Protein AF-A0A0L7LSF9-F1 (afdb_monomer)

Sequence (149 aa):
MTTAARPTFDPARGGQGRGEKDLSAISRQYSSRDLPGHTKLKYREQGQGTTDELRSRDFRKELDDREKDEAERKQEEERIRMENILSGNPLLNYSAAGQKNDLKVKRRWDDDVVFKNCARSEPEKKLNTFINDSLRSEFHKKFMEKYVK

Structure (mmCIF, N/CA/C/O backbone):
data_AF-A0A0L7LSF9-F1
#
_entry.id   AF-A0A0L7LSF9-F1
#
loop_
_atom_site.group_PDB
_atom_site.id
_atom_site.type_symbol
_atom_site.label_atom_id
_atom_site.label_alt_id
_atom_site.label_comp_id
_atom_site.label_asym_id
_atom_site.label_entity_id
_atom_site.label_seq_id
_atom_site.pdbx_PDB_ins_code
_atom_site.Cartn_x
_atom_site.Cartn_y
_atom_site.Cartn_z
_atom_site.occupancy
_atom_site.B_iso_or_equiv
_atom_site.auth_seq_id
_atom_site.auth_comp_id
_atom_site.auth_asym_id
_atom_site.auth_atom_id
_atom_site.pdbx_PDB_model_num
ATOM 1 N N . MET A 1 1 ? -16.063 9.778 -39.493 1.00 65.00 1 MET A N 1
ATOM 2 C CA . MET A 1 1 ? -15.356 9.516 -38.218 1.00 65.00 1 MET A CA 1
ATOM 3 C C . MET A 1 1 ? -14.144 8.644 -38.515 1.00 65.00 1 MET A C 1
ATOM 5 O O . MET A 1 1 ? -14.285 7.734 -39.321 1.00 65.00 1 MET A O 1
ATOM 9 N N . THR A 1 2 ? -12.963 8.949 -37.968 1.00 80.81 2 THR A N 1
ATOM 10 C CA . THR A 1 2 ? -11.730 8.184 -38.237 1.00 80.81 2 THR A CA 1
ATOM 11 C C . THR A 1 2 ? -11.593 7.010 -37.267 1.00 80.81 2 THR A C 1
ATOM 13 O O . THR A 1 2 ? -11.963 7.102 -36.101 1.00 80.81 2 THR A O 1
ATOM 16 N N . THR A 1 3 ? -11.052 5.894 -37.746 1.00 82.81 3 THR A N 1
ATOM 17 C CA . THR A 1 3 ? -10.902 4.627 -37.003 1.00 82.81 3 THR A CA 1
ATOM 18 C C . THR A 1 3 ? -9.587 4.530 -36.219 1.00 82.81 3 THR A C 1
ATOM 20 O O . THR A 1 3 ? -9.203 3.455 -35.767 1.00 82.81 3 THR A O 1
ATOM 23 N N . ALA A 1 4 ? -8.864 5.645 -36.071 1.00 88.00 4 ALA A N 1
ATOM 24 C CA . ALA A 1 4 ? -7.530 5.665 -35.472 1.00 88.00 4 ALA A CA 1
ATOM 25 C C . ALA A 1 4 ? -7.545 5.405 -33.954 1.00 88.00 4 ALA A C 1
ATOM 27 O O . ALA A 1 4 ? -6.640 4.751 -33.436 1.00 88.00 4 ALA A O 1
ATOM 28 N N . ALA A 1 5 ? -8.574 5.877 -33.244 1.00 91.31 5 ALA A N 1
ATOM 29 C CA . ALA A 1 5 ? -8.767 5.568 -31.832 1.00 91.31 5 ALA A CA 1
ATOM 30 C C . ALA A 1 5 ? -9.414 4.182 -31.700 1.00 91.31 5 ALA A C 1
ATOM 32 O O . ALA A 1 5 ? -10.609 4.019 -31.943 1.00 91.31 5 ALA A O 1
ATOM 33 N N . ARG A 1 6 ? -8.613 3.178 -31.332 1.00 91.56 6 ARG A N 1
ATOM 34 C CA . ARG A 1 6 ? -9.058 1.795 -31.111 1.00 91.56 6 ARG A CA 1
ATOM 35 C C . ARG A 1 6 ? -8.518 1.256 -29.782 1.00 91.56 6 ARG A C 1
ATOM 37 O O . ARG A 1 6 ? -7.395 1.609 -29.420 1.00 91.56 6 ARG A O 1
ATOM 44 N N . PRO A 1 7 ? -9.285 0.423 -29.059 1.00 94.31 7 PRO A N 1
ATOM 45 C CA . PRO A 1 7 ? -8.798 -0.236 -27.852 1.00 94.31 7 PRO A CA 1
ATOM 46 C C . PRO A 1 7 ? -7.743 -1.301 -28.189 1.00 94.31 7 PRO A C 1
ATOM 48 O O . PRO A 1 7 ? -7.699 -1.833 -29.301 1.00 94.31 7 PRO A O 1
ATOM 51 N N . THR A 1 8 ? -6.906 -1.630 -27.208 1.00 93.88 8 THR A N 1
ATOM 52 C CA . THR A 1 8 ? -5.959 -2.747 -27.290 1.00 93.88 8 THR A CA 1
ATOM 53 C C . THR A 1 8 ? -6.659 -4.018 -26.820 1.00 93.88 8 THR A C 1
ATOM 55 O O . THR A 1 8 ? -6.971 -4.135 -25.639 1.00 93.88 8 THR A O 1
ATOM 58 N N . PHE A 1 9 ? -6.921 -4.954 -27.732 1.00 94.12 9 PHE A N 1
ATOM 59 C CA . PHE A 1 9 ? -7.518 -6.252 -27.390 1.00 94.12 9 PHE A CA 1
ATOM 60 C C . PHE A 1 9 ? -6.460 -7.296 -27.018 1.00 94.12 9 PHE A C 1
ATOM 62 O O . PHE A 1 9 ? -6.644 -8.030 -26.053 1.00 94.12 9 PHE A O 1
ATOM 69 N N . ASP A 1 10 ? -5.330 -7.295 -27.730 1.00 95.31 10 ASP A N 1
ATOM 70 C CA . ASP A 1 10 ? -4.189 -8.168 -27.459 1.00 95.31 10 ASP A CA 1
ATOM 71 C C . ASP A 1 10 ? -2.994 -7.341 -26.955 1.00 95.31 10 ASP A C 1
ATOM 73 O O . ASP A 1 10 ? -2.570 -6.401 -27.640 1.00 95.31 10 ASP A O 1
ATOM 77 N N . PRO A 1 11 ? -2.424 -7.653 -25.775 1.00 94.94 11 PRO A N 1
ATOM 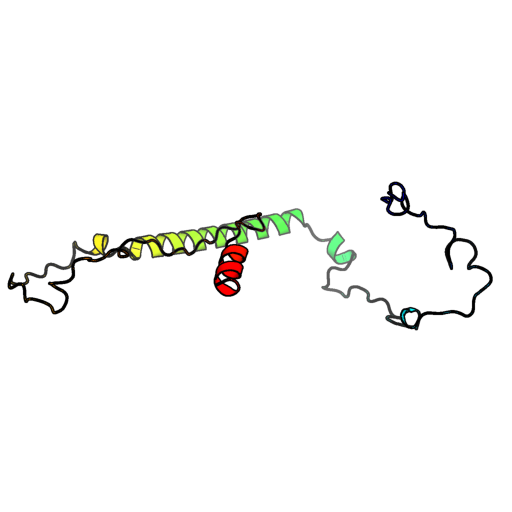78 C CA . PRO A 1 11 ? -1.245 -6.958 -25.275 1.00 94.94 11 PRO A CA 1
ATOM 79 C C . PRO A 1 11 ? 0.013 -7.354 -26.063 1.00 94.94 11 PRO A C 1
ATOM 81 O O . PRO A 1 11 ? 0.118 -8.454 -26.612 1.00 94.94 11 PRO A O 1
ATOM 84 N N . ALA A 1 12 ? 1.015 -6.472 -26.078 1.00 93.00 12 ALA A N 1
ATOM 85 C CA . ALA A 1 12 ? 2.322 -6.791 -26.645 1.00 93.00 12 ALA A CA 1
ATOM 86 C C . ALA A 1 12 ? 2.991 -7.938 -25.861 1.00 93.00 12 ALA A C 1
ATOM 88 O O . ALA A 1 12 ? 3.012 -7.929 -24.630 1.00 93.00 12 ALA A O 1
ATOM 89 N N . ARG A 1 13 ? 3.554 -8.923 -26.573 1.00 91.81 13 ARG A N 1
ATOM 90 C CA . ARG A 1 13 ? 4.300 -10.041 -25.971 1.00 91.81 13 ARG A CA 1
ATOM 91 C C . ARG A 1 13 ? 5.778 -9.678 -25.820 1.00 91.81 13 ARG A C 1
ATOM 93 O O . ARG A 1 13 ? 6.372 -9.150 -26.758 1.00 91.81 13 ARG A O 1
ATOM 100 N N . GLY A 1 14 ? 6.363 -10.008 -24.669 1.00 91.25 14 GLY A N 1
ATOM 101 C CA . GLY A 1 14 ? 7.813 -9.947 -24.462 1.00 91.25 14 GLY A CA 1
ATOM 102 C C . GLY A 1 14 ? 8.559 -11.027 -25.256 1.00 91.25 14 GLY A C 1
ATOM 103 O O . GLY A 1 14 ? 7.957 -11.971 -25.771 1.00 91.25 14 GLY A O 1
ATOM 104 N N . GLY A 1 15 ? 9.877 -10.889 -25.358 1.00 85.69 15 GLY A N 1
ATOM 105 C CA . GLY A 1 15 ? 10.776 -11.803 -26.067 1.00 85.69 15 GLY A CA 1
ATOM 106 C C . GLY A 1 15 ? 11.314 -11.274 -27.402 1.00 85.69 15 GLY A C 1
ATOM 107 O O . GLY A 1 15 ? 11.800 -12.061 -28.205 1.00 85.69 15 GLY A O 1
ATOM 108 N N . GLN A 1 16 ? 11.189 -9.988 -27.714 1.00 81.88 16 GLN A N 1
ATOM 109 C CA . GLN A 1 16 ? 11.724 -9.385 -28.954 1.00 81.88 16 GLN A CA 1
ATOM 110 C C . GLN A 1 16 ? 12.495 -8.079 -28.691 1.00 81.88 16 GLN A C 1
ATOM 112 O O . GLN A 1 16 ? 13.017 -7.466 -29.619 1.00 81.88 16 GLN A O 1
ATOM 117 N N . GLY A 1 17 ? 12.539 -7.630 -27.439 1.00 77.88 17 GLY A N 1
ATOM 118 C CA . GLY A 1 17 ? 13.179 -6.407 -26.989 1.00 77.88 17 GLY A CA 1
ATOM 119 C C . GLY A 1 17 ? 14.620 -6.604 -26.521 1.00 77.88 17 GLY A C 1
ATOM 120 O O . GLY A 1 17 ? 15.208 -7.687 -26.575 1.00 77.88 17 GLY A O 1
ATOM 121 N N . ARG A 1 18 ? 15.207 -5.501 -26.047 1.00 73.88 18 ARG A N 1
ATOM 122 C CA . ARG A 1 18 ? 16.580 -5.464 -25.534 1.00 73.88 18 ARG A CA 1
ATOM 123 C C . ARG A 1 18 ? 16.726 -6.389 -24.329 1.00 73.88 18 ARG A C 1
ATOM 125 O O . ARG A 1 18 ? 15.999 -6.239 -23.356 1.00 73.88 18 ARG A O 1
ATOM 132 N N . GLY A 1 19 ? 17.701 -7.293 -24.391 1.00 75.94 19 GLY A N 1
ATOM 133 C CA . GLY A 1 19 ? 18.040 -8.190 -23.285 1.00 75.94 19 GLY A CA 1
ATOM 134 C C . GLY A 1 19 ? 17.168 -9.443 -23.156 1.00 75.94 19 GLY A C 1
ATOM 135 O O . GLY A 1 19 ? 17.334 -10.165 -22.182 1.00 75.94 19 GLY A O 1
ATOM 136 N N . GLU A 1 20 ? 16.259 -9.717 -24.103 1.00 82.06 20 GLU A N 1
ATOM 137 C CA . GLU A 1 20 ? 15.267 -10.795 -23.951 1.00 82.06 20 GLU A CA 1
ATOM 138 C C . GLU A 1 20 ? 15.584 -12.107 -24.694 1.00 82.06 20 GLU A C 1
ATOM 140 O O . GLU A 1 20 ? 15.021 -13.140 -24.342 1.00 82.06 20 GLU A O 1
ATOM 145 N N . LYS A 1 21 ? 16.442 -12.106 -25.723 1.00 75.44 21 LYS A N 1
ATOM 146 C CA . LYS A 1 21 ? 16.794 -13.325 -26.484 1.00 75.44 21 LYS A CA 1
ATOM 147 C C . LYS A 1 21 ? 18.298 -13.507 -26.541 1.00 75.44 21 LYS A C 1
ATOM 149 O O . LYS A 1 21 ? 18.900 -13.991 -25.592 1.00 75.44 21 LYS A O 1
ATOM 154 N N . ASP A 1 22 ? 18.917 -13.021 -27.603 1.00 68.31 22 ASP A N 1
ATOM 155 C CA . ASP A 1 22 ? 20.304 -12.615 -27.518 1.00 68.31 22 ASP A CA 1
ATOM 156 C C . ASP A 1 22 ? 20.302 -11.322 -26.705 1.00 68.31 22 ASP A C 1
ATOM 158 O O . ASP A 1 22 ? 19.346 -10.541 -26.789 1.00 68.31 22 ASP A O 1
ATOM 162 N N . LEU A 1 23 ? 21.362 -11.013 -25.961 1.00 62.69 23 LEU A N 1
ATOM 163 C CA . LEU A 1 23 ? 21.562 -9.690 -25.343 1.00 62.69 23 LEU A CA 1
ATOM 164 C C . LEU A 1 23 ? 21.736 -8.569 -26.410 1.00 62.69 23 LEU A C 1
ATOM 166 O O . LEU A 1 23 ? 22.451 -7.597 -26.184 1.00 62.69 23 LEU A O 1
ATOM 170 N N . SER A 1 24 ? 21.094 -8.741 -27.580 1.00 54.34 24 SER A N 1
ATOM 171 C CA . SER A 1 24 ? 20.884 -7.878 -28.732 1.00 54.34 24 SER A CA 1
ATOM 172 C C . SER A 1 24 ? 22.118 -7.058 -29.021 1.00 54.34 24 SER A C 1
ATOM 174 O O . SER A 1 24 ? 22.171 -5.908 -28.589 1.00 54.34 24 SER A O 1
ATOM 176 N N . ALA A 1 25 ? 23.077 -7.650 -29.746 1.00 57.72 25 ALA A N 1
ATOM 177 C CA . ALA A 1 25 ? 24.191 -6.935 -30.370 1.00 57.72 25 ALA A CA 1
ATOM 178 C C . ALA A 1 25 ? 24.695 -5.780 -29.484 1.00 57.72 25 ALA A C 1
ATOM 180 O O . ALA A 1 25 ? 24.551 -4.619 -29.855 1.00 57.72 25 ALA A O 1
ATOM 181 N N . 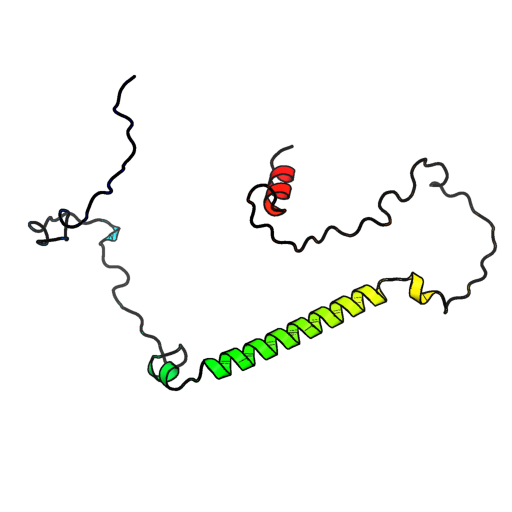ILE A 1 26 ? 25.117 -6.138 -28.260 1.00 62.91 26 ILE A N 1
ATOM 182 C CA . ILE A 1 26 ? 25.451 -5.285 -27.101 1.00 62.91 26 ILE A CA 1
ATOM 183 C C . ILE A 1 26 ? 25.370 -3.787 -27.422 1.00 62.91 26 ILE A C 1
ATOM 185 O O . ILE A 1 26 ? 26.346 -3.134 -27.801 1.00 62.91 26 ILE A O 1
ATOM 189 N N . SER A 1 27 ? 24.171 -3.224 -27.290 1.00 76.19 27 SER A N 1
ATOM 190 C CA . SER A 1 27 ? 24.010 -1.781 -27.403 1.00 76.19 27 SER A CA 1
ATOM 191 C C . SER A 1 27 ? 24.683 -1.109 -26.210 1.00 76.19 27 SER A C 1
ATOM 193 O O . SER A 1 27 ? 24.384 -1.421 -25.064 1.00 76.19 27 SER A O 1
ATOM 195 N N . ARG A 1 28 ? 25.492 -0.078 -26.460 1.00 82.06 28 ARG A N 1
ATOM 196 C CA . ARG A 1 28 ? 26.120 0.766 -25.420 1.00 82.06 28 ARG A CA 1
ATOM 197 C C . ARG A 1 28 ? 25.152 1.720 -24.700 1.00 82.06 28 ARG A C 1
ATOM 199 O O . ARG A 1 28 ? 25.583 2.666 -24.054 1.00 82.06 28 ARG A O 1
ATOM 206 N N . GLN A 1 29 ? 23.848 1.518 -24.860 1.00 86.88 29 GLN A N 1
ATOM 207 C CA . GLN A 1 29 ? 22.830 2.410 -24.310 1.00 86.88 29 GLN A CA 1
ATOM 208 C C . GLN A 1 29 ? 22.356 1.823 -22.984 1.00 86.88 29 GLN A C 1
ATOM 210 O O . GLN A 1 29 ? 21.892 0.686 -22.970 1.00 86.88 29 GLN A O 1
ATOM 215 N N . TYR A 1 30 ? 22.468 2.596 -21.908 1.00 88.06 30 TYR A N 1
ATOM 216 C CA . TYR A 1 30 ? 21.991 2.244 -20.572 1.00 88.06 30 TYR A CA 1
ATOM 217 C C . TYR A 1 30 ? 21.202 3.415 -19.978 1.00 88.06 30 TYR A C 1
ATOM 219 O O . TYR A 1 30 ? 21.451 4.578 -20.308 1.00 88.06 30 TYR A O 1
ATOM 227 N N . SER A 1 31 ? 20.225 3.109 -19.126 1.00 91.62 31 SER A N 1
ATOM 228 C CA . SER A 1 31 ? 19.464 4.105 -18.375 1.00 91.62 31 SER A CA 1
ATOM 229 C C . SER A 1 31 ? 20.209 4.516 -17.105 1.00 91.62 31 SER A C 1
ATOM 231 O O . SER A 1 31 ? 21.004 3.753 -16.559 1.00 91.62 31 SER A O 1
ATOM 233 N N . SER A 1 32 ? 19.881 5.682 -16.544 1.00 94.88 32 SER A N 1
ATOM 234 C CA . SER A 1 32 ? 20.332 6.050 -15.195 1.00 94.88 32 SER A CA 1
ATOM 235 C C . SER A 1 32 ? 19.853 5.066 -14.117 1.00 94.88 32 SER A C 1
ATOM 237 O O . SER A 1 32 ? 20.463 4.973 -13.058 1.00 94.88 32 SER A O 1
ATOM 239 N N . ARG A 1 33 ? 18.783 4.304 -14.382 1.00 94.31 33 ARG A N 1
ATOM 240 C CA . ARG A 1 33 ? 18.276 3.252 -13.484 1.00 94.31 33 ARG A CA 1
ATOM 241 C C . ARG A 1 33 ? 19.064 1.941 -13.561 1.00 94.31 33 ARG A C 1
ATOM 243 O O . ARG A 1 33 ? 18.971 1.156 -12.627 1.00 94.31 33 ARG A O 1
ATOM 250 N N . ASP A 1 34 ? 19.836 1.733 -14.628 1.00 91.06 34 ASP A N 1
ATOM 251 C CA . ASP A 1 34 ? 20.664 0.532 -14.821 1.00 91.06 34 ASP A CA 1
ATOM 252 C C . ASP A 1 34 ? 22.059 0.688 -14.188 1.00 91.06 34 ASP A C 1
ATOM 254 O O . ASP A 1 34 ? 22.877 -0.232 -14.215 1.00 91.06 34 ASP A O 1
ATOM 258 N N . LEU A 1 35 ? 22.355 1.867 -13.625 1.00 93.25 35 LEU A N 1
ATOM 259 C CA . LEU A 1 35 ? 23.579 2.106 -12.868 1.00 93.25 35 LEU A CA 1
ATOM 260 C C . LEU A 1 35 ? 23.604 1.216 -11.609 1.00 93.25 35 LEU A C 1
ATOM 262 O O . LEU A 1 35 ? 22.551 0.960 -11.020 1.00 93.25 35 LEU A O 1
ATOM 266 N N . PRO A 1 36 ? 24.788 0.764 -11.153 1.00 96.31 36 PRO A N 1
ATOM 267 C CA . PRO A 1 36 ? 24.893 -0.118 -9.995 1.00 96.31 36 PRO A CA 1
ATOM 268 C C . PRO A 1 36 ? 24.204 0.448 -8.743 1.00 96.31 36 PRO A C 1
ATOM 270 O O . PRO A 1 36 ? 24.644 1.438 -8.161 1.00 96.31 36 PRO A O 1
ATOM 273 N N . GLY A 1 37 ? 23.144 -0.229 -8.303 1.00 95.25 37 GLY A N 1
ATOM 274 C CA . GLY A 1 37 ? 22.389 0.071 -7.089 1.00 95.25 37 GLY A CA 1
ATOM 275 C C . GLY A 1 37 ? 22.009 -1.225 -6.380 1.00 95.25 37 GLY A C 1
ATOM 276 O O . GLY A 1 37 ? 21.759 -2.234 -7.029 1.00 95.25 37 GLY A O 1
ATOM 277 N N . HIS A 1 38 ? 22.008 -1.218 -5.043 1.00 95.62 38 HIS A N 1
ATOM 278 C CA . HIS A 1 38 ? 21.711 -2.407 -4.227 1.00 95.62 38 HIS A CA 1
ATOM 279 C C . HIS A 1 38 ? 22.523 -3.655 -4.627 1.00 95.62 38 HIS A C 1
ATOM 281 O O . HIS A 1 38 ? 21.996 -4.753 -4.762 1.00 95.62 38 HIS A O 1
ATOM 287 N N . THR A 1 39 ? 23.840 -3.494 -4.769 1.00 96.94 39 THR A N 1
ATOM 288 C CA . THR A 1 39 ? 24.764 -4.554 -5.217 1.00 96.94 39 THR A CA 1
ATOM 289 C C . THR A 1 39 ? 24.978 -5.686 -4.207 1.00 96.94 39 THR A C 1
ATOM 291 O O . THR A 1 39 ? 25.645 -6.670 -4.517 1.00 96.94 39 THR A O 1
ATOM 294 N N . LYS A 1 40 ? 24.438 -5.558 -2.990 1.00 96.75 40 LYS A N 1
ATOM 295 C CA . LYS A 1 40 ? 24.533 -6.557 -1.922 1.00 96.75 40 LYS A CA 1
ATOM 296 C C . LYS A 1 40 ? 23.138 -7.013 -1.517 1.00 96.75 40 LYS A C 1
ATOM 298 O O . LYS A 1 40 ? 22.328 -6.202 -1.063 1.00 96.75 40 LYS A O 1
ATOM 303 N N . LEU A 1 41 ? 22.887 -8.313 -1.640 1.00 96.38 41 LEU A N 1
ATOM 304 C CA . LEU A 1 41 ? 21.679 -8.946 -1.121 1.00 96.38 41 LEU A CA 1
ATOM 305 C C . LEU A 1 41 ? 21.762 -9.046 0.406 1.00 96.38 41 LEU A C 1
ATOM 307 O O . LEU A 1 41 ? 22.812 -9.372 0.958 1.00 96.38 41 LEU A O 1
ATOM 311 N N . LYS A 1 42 ? 20.649 -8.753 1.081 1.00 96.31 42 LYS A N 1
ATOM 312 C CA . LYS A 1 42 ? 20.511 -8.944 2.527 1.00 96.31 42 LYS A CA 1
ATOM 313 C C . LYS A 1 42 ? 19.970 -10.343 2.792 1.00 96.31 42 LYS A C 1
ATOM 315 O O . LYS A 1 42 ? 18.987 -10.741 2.169 1.00 96.31 42 LYS A O 1
ATOM 320 N N . TYR A 1 43 ? 20.583 -11.044 3.736 1.00 95.31 43 TYR A N 1
ATOM 321 C CA . TYR A 1 43 ? 20.083 -12.315 4.250 1.00 95.31 43 TYR A CA 1
ATOM 322 C C . TYR A 1 43 ? 19.395 -12.088 5.596 1.00 95.31 43 TYR A C 1
ATOM 324 O O . TYR A 1 43 ? 19.610 -11.063 6.243 1.00 95.31 43 TYR A O 1
ATOM 332 N N . ARG A 1 44 ? 18.516 -13.015 5.983 1.00 95.94 44 ARG A N 1
ATOM 333 C CA . ARG A 1 44 ? 17.880 -12.977 7.303 1.00 95.94 44 ARG A CA 1
ATOM 334 C C . ARG A 1 44 ? 18.909 -13.382 8.352 1.00 95.94 44 ARG A C 1
ATOM 336 O O . ARG A 1 44 ? 19.493 -14.455 8.233 1.00 95.94 44 ARG A O 1
ATOM 343 N N . GLU A 1 45 ? 19.085 -12.545 9.364 1.00 94.12 45 GLU A N 1
ATOM 344 C CA . GLU A 1 45 ? 19.883 -12.874 10.548 1.00 94.12 45 GLU A CA 1
ATOM 345 C C . GLU A 1 45 ? 19.074 -13.741 11.522 1.00 94.12 45 GLU A C 1
ATOM 347 O O . GLU A 1 45 ? 17.839 -13.792 11.451 1.00 94.12 45 GLU A O 1
ATOM 352 N N . GLN A 1 46 ? 19.759 -14.400 12.460 1.00 93.19 46 GLN A N 1
ATOM 353 C CA . GLN A 1 46 ? 19.095 -15.128 13.545 1.00 93.19 46 GLN A CA 1
ATOM 354 C C . GLN A 1 46 ? 18.126 -14.202 14.305 1.00 93.19 46 GLN A C 1
ATOM 356 O O . GLN A 1 46 ? 18.440 -13.047 14.594 1.00 93.19 46 GLN A O 1
ATOM 361 N N . GLY A 1 47 ? 16.919 -14.693 14.583 1.00 91.31 47 GLY A N 1
ATOM 362 C CA . GLY A 1 47 ? 15.818 -13.933 15.179 1.00 91.31 47 GLY A CA 1
ATOM 363 C C . GLY A 1 47 ? 14.913 -13.201 14.177 1.00 91.31 47 GLY A C 1
ATOM 364 O O . GLY A 1 47 ? 13.836 -12.749 14.558 1.00 91.31 47 GLY A O 1
ATOM 365 N N . GLN A 1 48 ? 15.273 -13.120 12.888 1.00 93.94 48 GLN A N 1
ATOM 366 C CA . GLN A 1 48 ? 14.435 -12.517 11.831 1.00 93.94 48 GLN A CA 1
ATOM 367 C C . GLN A 1 48 ? 13.554 -13.542 11.089 1.00 93.94 48 GLN A C 1
ATOM 369 O O . GLN A 1 48 ? 13.032 -13.257 10.000 1.00 93.94 48 GLN A O 1
ATOM 374 N N . GLY A 1 49 ? 13.414 -14.750 11.645 1.00 90.50 49 GLY A N 1
ATOM 375 C CA . GLY A 1 49 ? 12.718 -15.863 11.003 1.00 90.50 49 GLY A CA 1
ATOM 376 C C . GLY A 1 49 ? 13.562 -16.490 9.897 1.00 90.50 49 GLY A C 1
ATOM 377 O O . GLY A 1 49 ? 13.152 -16.515 8.735 1.00 90.50 49 GLY A O 1
ATOM 378 N N . THR A 1 50 ? 14.766 -16.947 10.247 1.00 94.38 50 THR A N 1
ATOM 379 C CA . THR A 1 50 ? 15.609 -17.754 9.349 1.00 94.38 50 THR A CA 1
ATOM 380 C C . THR A 1 50 ? 14.891 -19.051 8.961 1.00 94.38 50 THR A C 1
ATOM 382 O O . THR A 1 50 ? 13.960 -19.491 9.637 1.00 94.38 50 THR A O 1
ATOM 385 N N . THR A 1 51 ? 15.299 -19.694 7.863 1.00 92.19 51 THR A N 1
ATOM 386 C CA . THR A 1 51 ? 14.662 -20.947 7.415 1.00 92.19 51 THR A CA 1
ATOM 387 C C . THR A 1 51 ? 14.727 -22.046 8.469 1.00 92.19 51 THR A C 1
ATOM 389 O O . THR A 1 51 ? 13.791 -22.834 8.583 1.00 92.19 51 THR A O 1
ATOM 392 N N . ASP A 1 52 ? 15.801 -22.079 9.253 1.00 91.06 52 ASP A N 1
ATOM 393 C CA . ASP A 1 52 ? 16.007 -23.082 10.296 1.00 91.06 52 ASP A CA 1
ATOM 394 C C . ASP A 1 52 ? 15.098 -22.838 11.505 1.00 91.06 52 ASP A C 1
ATOM 396 O O . ASP A 1 52 ? 14.499 -23.779 12.021 1.00 91.06 52 ASP A O 1
ATOM 400 N N . GLU A 1 53 ? 14.901 -21.577 11.902 1.00 91.50 53 GLU A N 1
ATOM 401 C CA . GLU A 1 53 ? 13.924 -21.212 12.934 1.00 91.50 53 GLU A CA 1
ATOM 402 C C . GLU A 1 53 ? 12.486 -21.505 12.505 1.00 91.50 53 GLU A C 1
ATOM 404 O O . GLU A 1 53 ? 11.671 -21.904 13.328 1.00 91.50 53 GLU A O 1
ATOM 409 N N . LEU A 1 54 ? 12.143 -21.299 11.232 1.00 91.19 54 LEU A N 1
ATOM 410 C CA . LEU A 1 54 ? 10.789 -21.568 10.742 1.00 91.19 54 LEU A CA 1
ATOM 411 C C . LEU A 1 54 ? 10.489 -23.070 10.673 1.00 91.19 54 LEU A C 1
ATOM 413 O O . LEU A 1 54 ? 9.349 -23.465 10.888 1.00 91.19 54 LEU A O 1
ATOM 417 N N . ARG A 1 55 ? 11.495 -23.912 10.400 1.00 92.00 55 ARG A N 1
ATOM 418 C CA . ARG A 1 55 ? 11.338 -25.377 10.359 1.00 92.00 55 ARG A CA 1
ATOM 419 C C . ARG A 1 55 ? 11.017 -25.987 11.720 1.00 92.00 55 ARG A C 1
ATOM 421 O O . ARG A 1 55 ? 10.352 -27.015 11.766 1.00 92.00 55 ARG A O 1
ATOM 428 N N . SER A 1 56 ? 11.512 -25.392 12.803 1.00 91.00 56 SER A N 1
ATOM 429 C CA . SER A 1 56 ? 11.305 -25.892 14.167 1.00 91.00 56 SER A CA 1
ATOM 430 C C . SER A 1 56 ? 10.056 -25.327 14.852 1.00 91.00 56 SER A C 1
ATOM 432 O O . SER A 1 56 ? 9.688 -25.811 15.921 1.00 91.00 56 SER A O 1
ATOM 434 N N . ARG A 1 57 ? 9.394 -24.323 14.262 1.00 90.50 57 ARG A N 1
ATOM 435 C CA . ARG A 1 57 ? 8.201 -23.681 14.831 1.00 90.50 57 ARG A CA 1
ATOM 436 C C . ARG A 1 57 ? 6.916 -24.415 14.461 1.00 90.50 57 ARG A C 1
ATOM 438 O O . ARG A 1 57 ? 6.696 -24.771 13.306 1.00 90.50 57 ARG A O 1
ATOM 445 N N . ASP A 1 58 ? 6.027 -24.546 15.443 1.00 93.44 58 ASP A N 1
ATOM 446 C CA . ASP A 1 58 ? 4.646 -24.977 15.231 1.00 93.4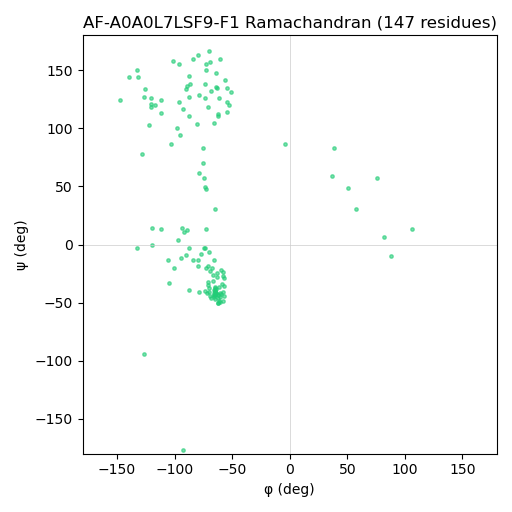4 58 ASP A CA 1
ATOM 447 C C . ASP A 1 58 ? 3.720 -23.758 15.105 1.00 93.44 58 ASP A C 1
ATOM 449 O O . ASP A 1 58 ? 3.231 -23.204 16.092 1.00 93.44 58 ASP A O 1
ATOM 453 N N . PHE A 1 59 ? 3.473 -23.342 13.862 1.00 93.69 59 PHE A N 1
ATOM 454 C CA . PHE A 1 59 ? 2.626 -22.185 13.567 1.00 93.69 59 PHE A CA 1
ATOM 455 C C . PHE A 1 59 ? 1.164 -22.392 13.944 1.00 93.69 59 PHE A C 1
ATOM 457 O O . PHE A 1 59 ? 0.467 -21.415 14.197 1.00 93.69 59 PHE A O 1
ATOM 464 N N . ARG A 1 60 ? 0.673 -23.637 13.967 1.00 93.81 60 ARG A N 1
ATOM 465 C CA . ARG A 1 60 ? -0.738 -23.885 14.269 1.00 93.81 60 ARG A CA 1
ATOM 466 C C . ARG A 1 60 ? -1.024 -23.550 15.724 1.00 93.81 60 ARG A C 1
ATOM 468 O O . ARG A 1 60 ? -2.002 -22.864 16.000 1.00 93.81 60 ARG A O 1
ATOM 475 N N . LYS A 1 61 ? -0.154 -24.005 16.625 1.00 95.31 61 LYS A N 1
ATOM 476 C CA . LYS A 1 61 ? -0.263 -23.698 18.049 1.00 95.31 61 LYS A CA 1
ATOM 477 C C . LYS A 1 61 ? -0.080 -22.202 18.319 1.00 95.31 61 LYS A C 1
ATOM 479 O O . LYS A 1 61 ? -0.897 -21.611 19.007 1.00 95.31 61 LYS A O 1
ATOM 484 N N . GLU A 1 62 ? 0.947 -21.582 17.736 1.00 93.94 62 GLU A N 1
ATOM 485 C CA . GLU A 1 62 ? 1.220 -20.149 17.934 1.00 93.94 62 GLU A CA 1
ATOM 486 C C . GLU A 1 62 ? 0.068 -19.254 17.448 1.00 93.94 62 GLU A C 1
ATOM 488 O O . GLU A 1 62 ? -0.222 -18.232 18.068 1.00 93.94 62 GLU A O 1
ATOM 493 N N . LEU A 1 63 ? -0.595 -19.626 16.348 1.00 95.56 63 LEU A N 1
ATOM 494 C CA . LEU A 1 63 ? -1.770 -18.908 15.854 1.00 95.56 63 LEU A CA 1
ATOM 495 C C . LEU A 1 63 ? -2.983 -19.081 16.770 1.00 95.56 63 LEU A C 1
ATOM 497 O O . LEU A 1 63 ? -3.639 -18.089 17.062 1.00 95.56 63 LEU A O 1
ATOM 501 N N . ASP A 1 64 ? -3.250 -20.302 17.238 1.00 95.44 64 ASP A N 1
ATOM 502 C CA . ASP A 1 64 ? -4.372 -20.591 18.142 1.00 95.44 64 ASP A CA 1
ATOM 503 C C . ASP A 1 64 ? -4.220 -19.859 19.486 1.00 95.44 64 ASP A C 1
ATOM 505 O O . ASP A 1 64 ? -5.169 -19.253 19.977 1.00 95.44 64 ASP A O 1
ATOM 509 N N . ASP A 1 65 ? -3.011 -19.843 20.055 1.00 94.94 65 ASP A N 1
ATOM 510 C CA . ASP A 1 65 ? -2.731 -19.123 21.303 1.00 94.94 65 ASP A CA 1
ATOM 511 C C . ASP A 1 65 ? -2.908 -17.600 21.119 1.00 94.94 65 ASP A C 1
ATOM 513 O O . ASP A 1 65 ? -3.573 -16.950 21.924 1.00 94.94 65 ASP A O 1
ATOM 517 N N . ARG A 1 66 ? -2.411 -17.027 20.011 1.00 95.44 66 ARG A N 1
ATOM 518 C CA . ARG A 1 66 ? -2.605 -15.595 19.711 1.00 95.44 66 ARG A CA 1
ATOM 519 C C . ARG A 1 66 ? -4.062 -15.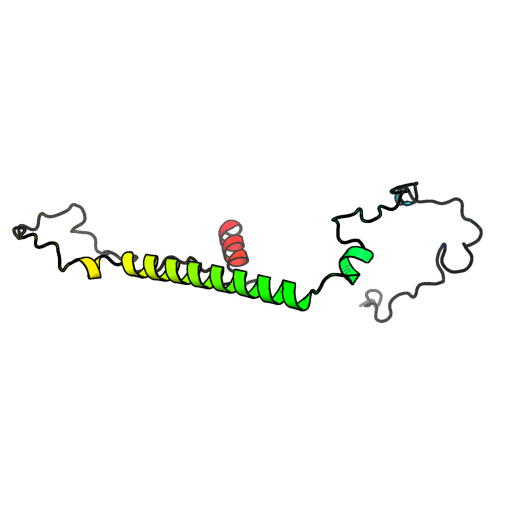228 19.462 1.00 95.44 66 ARG A C 1
ATOM 521 O O . ARG A 1 66 ? -4.496 -14.165 19.892 1.00 95.44 66 ARG A O 1
ATOM 528 N N . GLU A 1 67 ? -4.807 -16.072 18.756 1.00 95.06 67 GLU A N 1
ATOM 529 C CA . GLU A 1 67 ? -6.223 -15.826 18.483 1.00 95.06 67 GLU A CA 1
ATOM 530 C C . GLU A 1 67 ? -7.043 -15.832 19.778 1.00 95.06 67 GLU A C 1
ATOM 532 O O . GLU A 1 67 ? -7.904 -14.970 19.955 1.00 95.06 67 GLU A O 1
ATOM 537 N N . LYS A 1 68 ? -6.736 -16.738 20.717 1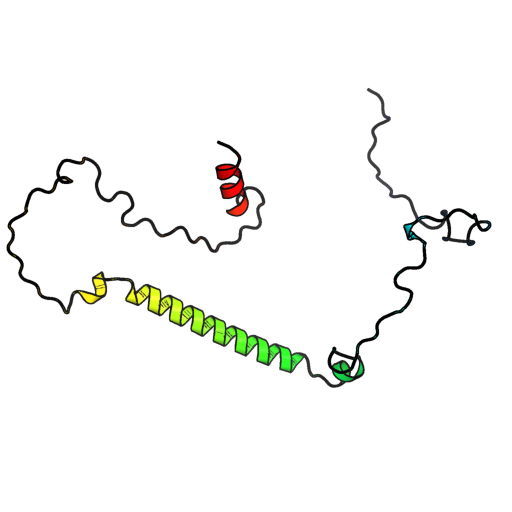.00 95.50 68 LYS A N 1
ATOM 538 C CA . LYS A 1 68 ? -7.357 -16.749 22.051 1.00 95.50 68 LYS A CA 1
ATOM 539 C C . LYS A 1 68 ? -7.051 -15.478 22.833 1.00 95.50 68 LYS A C 1
ATOM 541 O O . LYS A 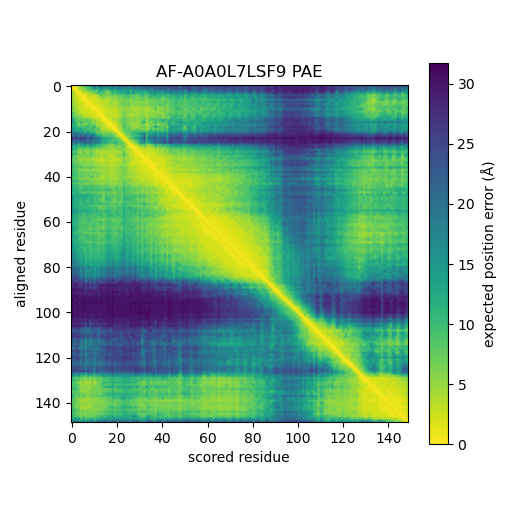1 68 ? -7.991 -14.836 23.293 1.00 95.50 68 LYS A O 1
ATOM 546 N N . ASP A 1 69 ? -5.783 -15.077 22.916 1.00 94.88 69 ASP A N 1
ATOM 547 C CA . ASP A 1 69 ? -5.383 -13.851 23.620 1.00 94.88 69 ASP A CA 1
ATOM 548 C C . ASP A 1 69 ? -6.081 -12.606 23.034 1.00 94.88 69 ASP A C 1
ATOM 550 O O . ASP A 1 69 ? -6.544 -11.723 23.762 1.00 94.88 69 ASP A O 1
ATOM 554 N N . GLU A 1 70 ? -6.196 -12.521 21.704 1.00 94.56 70 GLU A N 1
ATOM 555 C CA . GLU A 1 70 ? -6.904 -11.420 21.045 1.00 94.56 70 GLU A CA 1
ATOM 556 C C . GLU A 1 70 ? -8.419 -11.470 21.261 1.00 94.56 70 GLU A C 1
ATOM 558 O O . GLU A 1 70 ? -9.047 -10.419 21.433 1.00 94.56 70 GLU A O 1
ATOM 563 N N . ALA A 1 71 ? -9.011 -12.665 21.281 1.00 94.19 71 ALA A N 1
ATOM 564 C CA . ALA A 1 71 ? -10.424 -12.850 21.575 1.00 94.19 71 ALA A CA 1
ATOM 565 C C . ALA A 1 71 ? -10.753 -12.453 23.022 1.00 94.19 71 ALA A C 1
ATOM 567 O O . ALA A 1 71 ? -11.730 -11.736 23.238 1.00 94.19 71 ALA A O 1
ATOM 568 N N . GLU A 1 72 ? -9.927 -12.845 23.995 1.00 94.44 72 GLU A N 1
ATOM 569 C CA . GLU A 1 72 ? -10.069 -12.449 25.401 1.00 94.44 72 GLU A CA 1
ATOM 570 C C . GLU A 1 72 ? -9.930 -10.933 25.571 1.00 94.44 72 GLU A C 1
ATOM 572 O O . GLU A 1 72 ? -10.786 -10.298 26.193 1.00 94.44 72 GLU A O 1
ATOM 577 N N . ARG A 1 73 ? -8.919 -10.318 24.937 1.00 92.81 73 ARG A N 1
ATOM 578 C CA . ARG A 1 73 ? -8.750 -8.855 24.937 1.00 92.81 73 ARG A CA 1
ATOM 579 C C . ARG A 1 73 ? -9.988 -8.151 24.383 1.00 92.81 73 ARG A C 1
ATOM 581 O O . ARG A 1 73 ? -10.465 -7.186 24.975 1.00 92.81 73 ARG A O 1
ATOM 588 N N . LYS A 1 74 ? -10.540 -8.650 23.274 1.00 91.06 74 LYS A N 1
ATOM 589 C CA . LYS A 1 74 ? -11.750 -8.091 22.663 1.00 91.06 74 LYS A CA 1
ATOM 590 C C . LYS A 1 74 ? -12.979 -8.246 23.566 1.00 91.06 74 LYS A C 1
ATOM 592 O O . LYS A 1 74 ? -13.771 -7.312 23.663 1.00 91.06 74 LYS A O 1
ATOM 597 N N . GLN A 1 75 ? -13.142 -9.389 24.233 1.00 92.00 75 GLN A N 1
ATOM 598 C CA . GLN A 1 75 ? -14.244 -9.609 25.175 1.00 92.00 75 GLN A CA 1
ATOM 599 C C . GLN A 1 75 ? -14.163 -8.664 26.378 1.00 92.00 75 GLN A C 1
ATOM 601 O O . GLN A 1 75 ? -15.183 -8.106 26.781 1.00 92.00 75 GLN A O 1
ATOM 606 N N . GLU A 1 76 ? -12.967 -8.437 26.924 1.00 90.62 76 GLU A N 1
ATOM 607 C CA . GLU A 1 76 ? -12.767 -7.495 28.027 1.00 90.62 76 GLU A CA 1
ATOM 608 C C . GLU A 1 76 ? -13.055 -6.049 27.594 1.00 90.62 76 GLU A C 1
ATOM 610 O O . GLU A 1 76 ? -13.765 -5.323 28.289 1.00 90.62 76 GLU A O 1
ATOM 615 N N . GLU A 1 77 ? -12.594 -5.641 26.408 1.00 88.38 77 GLU A N 1
ATOM 616 C CA . GLU A 1 77 ? -12.922 -4.332 25.829 1.00 88.38 77 GLU A CA 1
ATOM 617 C C . GLU A 1 77 ? -14.436 -4.153 25.630 1.00 88.38 77 GLU A C 1
ATOM 619 O O . GLU A 1 77 ? -14.988 -3.093 25.940 1.00 88.38 77 GLU A O 1
ATOM 624 N N . GLU A 1 78 ? -15.134 -5.185 25.146 1.00 85.56 78 GLU A N 1
ATOM 625 C CA . GLU A 1 78 ? -16.592 -5.178 25.013 1.00 85.56 78 GLU A CA 1
ATOM 626 C C . GLU A 1 78 ? -17.291 -5.120 26.379 1.00 85.56 78 GLU A C 1
ATOM 628 O O . GLU A 1 78 ? -18.262 -4.375 26.529 1.00 85.56 78 GLU A O 1
ATOM 633 N N . ARG A 1 79 ? -16.778 -5.824 27.396 1.00 87.94 79 ARG A N 1
ATOM 634 C CA . ARG A 1 79 ? -17.294 -5.787 28.773 1.00 87.94 79 ARG A CA 1
ATOM 635 C C . ARG A 1 79 ? -17.167 -4.395 29.383 1.00 87.94 79 ARG A C 1
ATOM 637 O O . ARG A 1 79 ? -18.167 -3.847 29.843 1.00 87.94 79 ARG A O 1
ATOM 644 N N . ILE A 1 80 ? -15.981 -3.790 29.305 1.00 86.12 80 ILE A N 1
ATOM 645 C CA . ILE A 1 80 ? -15.721 -2.418 29.764 1.00 86.12 80 ILE A CA 1
ATOM 646 C C . ILE A 1 80 ? -16.605 -1.429 28.997 1.00 86.12 80 ILE A C 1
ATOM 648 O O . ILE A 1 80 ? -17.175 -0.503 29.576 1.00 86.12 80 ILE A O 1
ATOM 652 N N . ARG A 1 81 ? -16.765 -1.617 27.681 1.00 82.25 81 ARG A N 1
ATOM 653 C CA . ARG A 1 81 ? -17.662 -0.786 26.871 1.00 82.25 81 ARG A CA 1
ATOM 654 C C . ARG A 1 81 ? -19.109 -0.895 27.350 1.00 82.25 81 ARG A C 1
ATOM 656 O O . ARG A 1 81 ? -19.770 0.135 27.464 1.00 82.25 81 ARG A O 1
ATOM 663 N N . MET A 1 82 ? -19.601 -2.100 27.630 1.00 76.25 82 MET A N 1
ATOM 664 C CA . MET A 1 82 ? -20.954 -2.309 28.151 1.00 76.25 82 MET A CA 1
ATOM 665 C C . MET A 1 82 ? -21.135 -1.701 29.546 1.00 76.25 82 MET A C 1
ATOM 667 O O . MET A 1 82 ? -22.142 -1.036 29.781 1.00 76.25 82 MET A O 1
ATOM 671 N N . GLU A 1 83 ? -20.161 -1.857 30.444 1.00 81.75 83 GLU A N 1
ATOM 672 C CA . GLU A 1 83 ? -20.185 -1.260 31.785 1.00 81.75 83 GLU A CA 1
ATOM 673 C C . GLU A 1 83 ? -20.214 0.276 31.728 1.00 81.75 83 GLU A C 1
ATOM 675 O O . GLU A 1 83 ? -21.024 0.913 32.404 1.00 81.75 83 GLU A O 1
ATOM 680 N N . ASN A 1 84 ? -19.405 0.885 30.856 1.00 77.62 84 ASN A N 1
ATOM 681 C CA . ASN A 1 84 ? -19.407 2.332 30.625 1.00 77.62 84 ASN A CA 1
ATOM 682 C C . ASN A 1 84 ? -20.738 2.835 30.040 1.00 77.62 84 ASN A C 1
ATOM 684 O O . ASN A 1 84 ? -21.220 3.903 30.414 1.00 77.62 84 ASN A O 1
ATOM 688 N N . ILE A 1 85 ? -21.362 2.069 29.138 1.00 74.31 85 ILE A N 1
ATOM 689 C CA . ILE A 1 85 ? -22.694 2.401 28.607 1.00 74.31 85 ILE A CA 1
ATOM 690 C C . ILE A 1 85 ? -23.756 2.319 29.715 1.00 74.31 85 ILE A C 1
ATOM 692 O O . ILE A 1 85 ? -24.620 3.192 29.796 1.00 74.31 85 ILE A O 1
ATOM 696 N N . LEU A 1 86 ? -23.696 1.297 30.575 1.00 69.62 86 LEU A N 1
ATOM 697 C CA . LEU A 1 86 ? -24.684 1.073 31.633 1.00 69.62 86 LEU A CA 1
ATOM 698 C C . LEU A 1 86 ? -24.569 2.099 32.773 1.00 69.62 86 LEU A C 1
ATOM 700 O O . LEU A 1 86 ? -25.583 2.615 33.243 1.00 69.62 86 LEU A O 1
ATOM 704 N N . SER A 1 87 ? -23.344 2.435 33.182 1.00 68.88 87 SER A N 1
ATOM 705 C CA . SER A 1 87 ? -23.053 3.440 34.219 1.00 68.88 87 SER A CA 1
ATOM 706 C C . SER A 1 87 ? -23.283 4.885 33.758 1.00 68.88 87 SER A C 1
ATOM 708 O O . SER A 1 87 ? -23.508 5.769 34.584 1.00 68.88 87 SER A O 1
ATOM 710 N N . GLY A 1 88 ? -23.297 5.135 32.445 1.00 63.91 88 GLY A N 1
ATOM 711 C CA . GLY A 1 88 ? -23.558 6.451 31.858 1.00 63.91 88 GLY A CA 1
ATOM 712 C C . GLY A 1 88 ? -25.022 6.912 31.895 1.00 63.91 88 GLY A C 1
ATOM 713 O O . GLY A 1 88 ? -25.304 8.029 31.461 1.00 63.91 88 GLY A O 1
ATOM 714 N N . ASN A 1 89 ? -25.965 6.094 32.389 1.00 62.12 89 ASN A N 1
ATOM 715 C CA . ASN A 1 89 ? -27.386 6.445 32.457 1.00 62.12 89 ASN A CA 1
ATOM 716 C C . ASN A 1 89 ? -27.794 6.958 33.858 1.00 62.12 89 ASN A C 1
ATOM 718 O O . ASN A 1 89 ? -28.083 6.156 34.752 1.00 62.12 89 ASN A O 1
ATOM 722 N N . PRO A 1 90 ? -27.912 8.284 34.067 1.00 63.31 90 PRO A N 1
ATOM 723 C CA . PRO A 1 90 ? -28.275 8.853 35.363 1.00 63.31 90 PRO A CA 1
ATOM 724 C C . PRO A 1 90 ? -29.701 8.503 35.820 1.00 63.31 90 PRO A C 1
ATOM 726 O O . PRO A 1 90 ? -29.991 8.681 36.998 1.00 63.31 90 PRO A O 1
ATOM 729 N N . LEU A 1 91 ? -30.584 7.977 34.955 1.00 57.53 91 LEU A N 1
ATOM 730 C CA . LEU A 1 91 ? -31.938 7.543 35.342 1.00 57.53 91 LEU A CA 1
ATOM 731 C C . LEU A 1 91 ? -31.950 6.294 36.240 1.00 57.53 91 LEU A C 1
ATOM 733 O O . LEU A 1 91 ? -32.908 6.102 36.985 1.00 57.53 91 LEU A O 1
ATOM 737 N N . LEU A 1 92 ? -30.891 5.479 36.215 1.00 54.03 92 LEU A N 1
ATOM 738 C CA . LEU A 1 92 ? -30.764 4.285 37.063 1.00 54.03 92 LEU A CA 1
ATOM 739 C C . LEU A 1 92 ? -30.214 4.593 38.470 1.00 54.03 92 LEU A C 1
ATOM 741 O O . LEU A 1 92 ? -30.357 3.765 39.363 1.00 54.03 92 LEU A O 1
ATOM 745 N N . ASN A 1 93 ? -29.665 5.794 38.701 1.00 53.34 93 ASN A N 1
ATOM 746 C CA . ASN A 1 93 ? -29.106 6.221 39.996 1.00 53.34 93 ASN A CA 1
ATOM 747 C C . ASN A 1 93 ? -30.073 7.058 40.865 1.00 53.34 93 ASN A C 1
ATOM 749 O O . ASN A 1 93 ? -29.697 7.526 41.941 1.00 53.34 93 ASN A O 1
ATOM 753 N N . TYR A 1 94 ? -31.329 7.257 40.445 1.00 50.62 94 TYR A N 1
ATOM 754 C CA . TYR A 1 94 ? -32.287 8.110 41.170 1.00 50.62 94 TYR A CA 1
ATOM 755 C C . TYR A 1 94 ? -32.906 7.488 42.428 1.00 50.62 94 TYR A C 1
ATOM 757 O O . TYR A 1 94 ? -33.561 8.202 43.186 1.00 50.62 94 TYR A O 1
ATOM 765 N N . SER A 1 95 ? -32.692 6.203 42.713 1.00 46.38 95 SER A N 1
ATOM 766 C CA . SER A 1 95 ? -33.229 5.592 43.937 1.00 46.38 95 SER A CA 1
ATOM 767 C C . SER A 1 95 ? -32.496 6.017 45.220 1.00 46.38 95 SER A C 1
ATOM 769 O O . SER A 1 95 ? -32.927 5.625 46.302 1.00 46.38 95 SER A O 1
ATOM 771 N N . ALA A 1 96 ? -31.425 6.823 45.134 1.00 51.16 96 ALA A N 1
ATOM 772 C CA . ALA A 1 96 ? -30.583 7.183 46.283 1.00 51.16 96 ALA A CA 1
ATOM 773 C C . ALA A 1 96 ? -30.503 8.686 46.631 1.00 51.16 96 ALA A C 1
ATOM 775 O O . ALA A 1 96 ? -29.848 9.035 47.610 1.00 51.16 96 ALA A O 1
ATOM 776 N N . ALA A 1 97 ? -31.169 9.594 45.907 1.00 44.06 97 ALA A N 1
ATOM 777 C CA . ALA A 1 97 ? -31.110 11.032 46.210 1.00 44.06 97 ALA A CA 1
ATOM 778 C C . ALA A 1 97 ? -32.507 11.655 46.322 1.00 44.06 97 ALA A C 1
ATOM 780 O O . ALA A 1 97 ? -32.990 12.356 45.433 1.00 44.06 97 ALA A O 1
ATOM 781 N N . GLY A 1 98 ? -33.154 11.415 47.462 1.00 53.62 98 GLY A N 1
ATOM 782 C CA . GLY A 1 98 ? -34.303 12.201 47.892 1.00 53.62 98 GLY A CA 1
ATOM 783 C C . GLY A 1 98 ? -33.878 13.637 48.200 1.00 53.62 98 GLY A C 1
ATOM 784 O O . GLY A 1 98 ? -33.307 13.903 49.253 1.00 53.62 98 GLY A O 1
ATOM 785 N N . GLN A 1 99 ? -34.186 14.575 47.306 1.00 46.84 99 GLN A N 1
ATOM 786 C CA . GLN A 1 99 ? -34.131 16.007 47.600 1.00 46.84 99 GLN A CA 1
ATOM 787 C C . GLN A 1 99 ? -35.507 16.629 47.363 1.00 46.84 99 GLN A C 1
ATOM 789 O O . GLN A 1 99 ? -35.933 16.876 46.237 1.00 46.84 99 GLN A O 1
ATOM 794 N N . LYS A 1 100 ? -36.200 16.867 48.479 1.00 53.25 100 LYS A N 1
ATOM 795 C CA . LYS A 1 100 ? -37.352 17.761 48.581 1.00 53.25 100 LYS A CA 1
ATOM 796 C C . LYS A 1 100 ? -36.876 19.175 48.235 1.00 53.25 100 LYS A C 1
ATOM 798 O O . LYS A 1 100 ? -36.103 19.736 49.000 1.00 53.25 100 LYS A O 1
ATOM 803 N N . ASN A 1 101 ? -37.328 19.738 47.118 1.00 49.06 101 ASN A N 1
ATOM 804 C CA . ASN A 1 101 ? -37.130 21.152 46.803 1.00 49.06 101 ASN A CA 1
ATOM 805 C C . ASN A 1 101 ? -38.483 21.795 46.478 1.00 49.06 101 ASN A C 1
ATOM 807 O O . ASN A 1 101 ? -39.235 21.289 45.646 1.00 49.06 101 ASN A O 1
ATOM 811 N N . ASP A 1 102 ? -38.776 22.892 47.177 1.00 50.06 102 ASP A N 1
ATOM 812 C CA . ASP A 1 102 ? -39.977 23.717 47.048 1.00 50.06 102 ASP A CA 1
ATOM 813 C C . ASP A 1 102 ? -40.261 24.133 45.593 1.00 50.06 102 ASP A C 1
ATOM 815 O O . ASP A 1 102 ? -39.399 24.660 44.884 1.00 50.06 102 ASP A O 1
ATOM 819 N N . LEU A 1 103 ? -41.516 23.946 45.171 1.00 57.59 103 LEU A N 1
ATOM 820 C CA . LEU A 1 103 ? -42.062 24.228 43.836 1.00 57.59 103 LEU A CA 1
ATOM 821 C C . LEU A 1 103 ? -42.260 25.738 43.583 1.00 57.59 103 LEU A C 1
ATOM 823 O O . LEU A 1 103 ? -43.355 26.201 43.267 1.00 57.59 103 LEU A O 1
ATOM 827 N N . LYS A 1 104 ? -41.205 26.549 43.692 1.00 62.53 104 LYS A N 1
ATOM 828 C CA . LYS A 1 104 ? -41.237 27.941 43.214 1.00 62.53 104 LYS A CA 1
ATOM 829 C C . LYS A 1 104 ? -40.480 28.036 41.893 1.00 62.53 104 LYS A C 1
ATOM 831 O O . LYS A 1 104 ? -39.282 28.310 41.856 1.00 62.53 104 LYS A O 1
ATOM 836 N N . VAL A 1 105 ? -41.191 27.763 40.796 1.00 65.06 105 VAL A N 1
ATOM 837 C CA . VAL A 1 105 ? -40.663 27.851 39.426 1.00 65.06 105 VAL A CA 1
ATOM 838 C C . VAL A 1 105 ? -40.251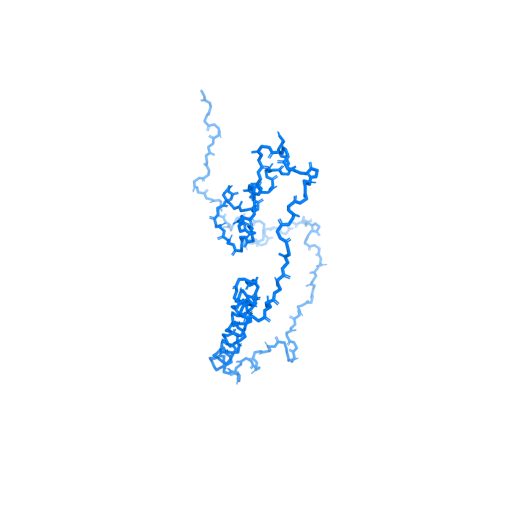 29.299 39.150 1.00 65.06 105 VAL A C 1
ATOM 840 O O . VAL A 1 105 ? -41.084 30.201 39.088 1.00 65.06 105 VAL A O 1
ATOM 843 N N . LYS A 1 106 ? -38.943 29.539 39.043 1.00 65.50 106 LYS A N 1
ATOM 844 C CA . LYS A 1 106 ? -38.371 30.862 38.779 1.00 65.50 106 LYS A CA 1
ATOM 845 C C . LYS A 1 106 ? -38.200 31.014 37.269 1.00 65.50 106 LYS A C 1
ATOM 847 O O . LYS A 1 106 ? -37.441 30.249 36.677 1.00 65.50 106 LYS A O 1
ATOM 852 N N . ARG A 1 107 ? -38.915 31.976 36.672 1.00 72.31 107 ARG A N 1
ATOM 853 C CA . ARG A 1 107 ? -38.884 32.267 35.227 1.00 72.31 107 ARG A CA 1
ATOM 854 C C . ARG A 1 107 ? -37.436 32.460 34.779 1.00 72.31 107 ARG A C 1
ATOM 856 O O . ARG A 1 107 ? -36.721 33.300 35.333 1.00 72.31 107 ARG A O 1
ATOM 863 N N . ARG A 1 108 ? -36.987 31.631 33.839 1.00 72.38 108 ARG A N 1
ATOM 864 C CA . ARG A 1 108 ? -35.608 31.644 33.325 1.00 72.38 108 ARG A CA 1
ATOM 865 C C . ARG A 1 108 ? -35.570 32.480 32.047 1.00 72.38 108 ARG A C 1
ATOM 867 O O . ARG A 1 108 ? -36.580 32.614 31.374 1.00 72.38 108 ARG A O 1
ATOM 874 N N . TRP A 1 109 ? -34.419 33.044 31.697 1.00 81.69 109 TRP A N 1
ATOM 875 C CA . TRP A 1 109 ? -34.262 33.817 30.452 1.00 81.69 109 TRP A CA 1
ATOM 876 C C . TRP A 1 109 ? -34.608 32.995 29.194 1.00 81.69 109 TRP A C 1
ATOM 878 O O . TRP A 1 109 ? -35.008 33.546 28.176 1.00 81.69 109 TRP A O 1
ATOM 888 N N . ASP A 1 110 ? -34.512 31.671 29.313 1.00 79.12 110 ASP A N 1
ATOM 889 C CA . ASP A 1 110 ? -34.877 30.695 28.300 1.00 79.12 110 ASP A CA 1
ATOM 890 C C . ASP A 1 110 ? -36.389 30.407 28.202 1.00 79.12 110 ASP A C 1
ATOM 892 O O . ASP A 1 110 ? -36.795 29.760 27.249 1.00 79.12 110 ASP A O 1
ATOM 896 N N . ASP A 1 111 ? -37.247 30.809 29.141 1.00 78.25 111 ASP A N 1
ATOM 897 C CA . ASP A 1 111 ? -38.634 30.291 29.214 1.00 78.25 111 ASP A CA 1
ATOM 898 C C . ASP A 1 111 ? -39.502 30.630 27.977 1.00 78.25 111 ASP A C 1
ATOM 900 O O . ASP A 1 111 ? -40.368 29.846 27.605 1.00 78.25 111 ASP A O 1
ATOM 904 N N . ASP A 1 112 ? -39.219 31.742 27.284 1.00 79.62 112 ASP A N 1
ATOM 905 C CA . ASP A 1 112 ? -40.013 32.246 26.144 1.00 79.62 112 ASP A CA 1
ATOM 906 C C . ASP A 1 112 ? -39.534 31.734 24.757 1.00 79.62 112 ASP A C 1
ATOM 908 O O . ASP A 1 112 ? -39.973 32.227 23.717 1.00 79.62 112 ASP A O 1
ATOM 912 N N . VAL A 1 113 ? -38.626 30.749 24.692 1.00 85.12 113 VAL A N 1
ATOM 913 C CA . VAL A 1 113 ? -38.144 30.196 23.404 1.00 85.12 113 VAL A CA 1
ATOM 914 C C . VAL A 1 113 ? -39.051 29.062 22.913 1.00 85.12 113 VAL A C 1
ATOM 916 O O . VAL A 1 113 ? -39.250 28.067 23.606 1.00 85.12 113 VAL A O 1
ATOM 919 N N . VAL A 1 114 ? -39.518 29.173 21.667 1.00 83.75 114 VAL A N 1
ATOM 920 C CA . VAL A 1 114 ? -40.496 28.266 21.030 1.00 83.75 114 VAL A CA 1
ATOM 921 C C . VAL A 1 114 ? -39.999 26.838 20.754 1.00 83.75 114 VAL A C 1
ATOM 923 O O . VAL A 1 114 ? -40.810 25.929 20.604 1.00 83.75 114 VAL A O 1
ATOM 926 N N . PHE A 1 115 ? -38.682 26.613 20.712 1.00 83.62 115 PHE A N 1
ATOM 927 C CA . PHE A 1 115 ? -38.084 25.290 20.517 1.00 83.62 115 PHE A CA 1
ATOM 928 C C . PHE A 1 115 ? -37.186 24.930 21.699 1.00 83.62 115 PHE A C 1
ATOM 930 O O . PHE A 1 115 ? -36.271 25.673 22.059 1.00 83.62 115 PHE A O 1
ATOM 937 N N . LYS A 1 116 ? -37.437 23.767 22.306 1.00 82.62 116 LYS A N 1
ATOM 938 C CA . LYS A 1 116 ? -36.696 23.264 23.465 1.00 82.62 116 LYS A CA 1
ATOM 939 C C . LYS A 1 116 ? -36.148 21.875 23.186 1.00 82.62 116 LYS A C 1
ATOM 941 O O . LYS A 1 116 ? -36.874 21.003 22.728 1.00 82.62 116 LYS A O 1
ATOM 946 N N . ASN A 1 117 ? -34.875 21.663 23.527 1.00 78.88 117 ASN A N 1
ATOM 947 C CA . ASN A 1 117 ? -34.248 20.341 23.613 1.00 78.88 117 ASN A CA 1
ATOM 948 C C . ASN A 1 117 ? -34.284 19.495 22.318 1.00 78.88 117 ASN A C 1
ATOM 950 O O . ASN A 1 117 ? -34.268 18.270 22.405 1.00 78.88 117 ASN A O 1
ATOM 954 N N . CYS A 1 118 ? -34.277 20.113 21.131 1.00 80.44 118 CYS A N 1
ATOM 955 C CA . CYS A 1 118 ? -34.420 19.415 19.841 1.00 80.44 118 CYS A CA 1
ATOM 956 C C . CYS A 1 118 ? -33.357 18.331 19.570 1.00 80.44 118 CYS A C 1
ATOM 958 O O . CYS A 1 118 ? -33.646 17.373 18.866 1.00 80.44 118 CYS A O 1
ATOM 960 N N . ALA A 1 119 ? -32.159 18.459 20.148 1.00 78.12 119 ALA A N 1
ATOM 961 C CA . ALA A 1 119 ? -31.052 17.507 19.995 1.00 78.12 119 ALA A CA 1
ATOM 962 C C . ALA A 1 119 ? -30.723 16.737 21.290 1.00 78.12 119 ALA A C 1
ATOM 964 O O . ALA A 1 119 ? -29.676 16.106 21.394 1.00 78.12 119 ALA A O 1
ATOM 965 N N . ARG A 1 120 ? -31.591 16.786 22.315 1.00 74.44 120 ARG A N 1
ATOM 966 C CA . ARG A 1 120 ? -31.279 16.231 23.649 1.00 74.44 120 ARG A CA 1
ATOM 967 C C . ARG A 1 120 ? -31.059 14.714 23.655 1.00 74.44 120 ARG A C 1
ATOM 969 O O . ARG A 1 120 ? -30.397 14.212 24.557 1.00 74.44 120 ARG A O 1
ATOM 976 N N . SER A 1 121 ? -31.616 13.993 22.689 1.00 73.50 121 SER A N 1
ATOM 977 C CA . SER A 1 121 ? -31.516 12.535 22.583 1.00 73.50 121 SER A CA 1
ATOM 978 C C . SER A 1 121 ? -30.845 12.073 21.291 1.00 73.50 121 SER A C 1
ATOM 980 O O . SER A 1 121 ? -30.987 10.905 20.934 1.00 73.50 121 SER A O 1
ATOM 982 N N . GLU A 1 122 ? -30.173 12.962 20.551 1.00 75.56 122 GLU A N 1
ATOM 983 C CA . GLU A 1 122 ? -29.482 12.541 19.333 1.00 75.56 122 GLU A CA 1
ATOM 984 C C . GLU A 1 122 ? -28.256 11.702 19.736 1.00 75.56 122 GLU A C 1
ATOM 986 O O . GLU A 1 122 ? -27.385 12.203 20.453 1.00 75.56 122 GLU A O 1
ATOM 991 N N . PRO A 1 123 ? -28.183 10.415 19.346 1.00 69.75 123 PRO A N 1
ATOM 992 C CA . PRO A 1 123 ? -27.022 9.599 19.663 1.00 69.75 123 PRO A CA 1
ATOM 993 C C . PRO A 1 123 ? -25.799 10.183 18.952 1.00 69.75 123 PRO A C 1
ATOM 995 O O . PRO A 1 123 ? -25.873 10.533 17.771 1.00 69.75 123 PRO A O 1
ATOM 998 N N . GLU A 1 124 ? -24.660 10.280 19.648 1.00 69.12 124 GLU A N 1
ATOM 999 C CA . GLU A 1 124 ? -23.417 10.698 18.998 1.00 69.12 124 GLU A CA 1
ATOM 1000 C C . GLU A 1 124 ? -23.149 9.788 17.792 1.00 69.12 124 GLU A C 1
ATOM 1002 O O . GLU A 1 124 ? -23.036 8.568 17.930 1.00 69.12 124 GLU A O 1
ATOM 1007 N N . LYS A 1 125 ? -23.016 10.384 16.600 1.00 65.00 125 LYS A N 1
ATOM 1008 C CA . LYS A 1 125 ? -22.731 9.684 15.336 1.00 65.00 125 LYS A CA 1
ATOM 1009 C C . LYS A 1 125 ? -21.275 9.213 15.274 1.00 65.00 125 LYS A C 1
ATOM 1011 O O . LYS A 1 125 ? -20.573 9.445 14.292 1.00 65.00 125 LYS A O 1
ATOM 1016 N N . LYS A 1 126 ? -20.790 8.540 16.319 1.00 61.00 126 LYS A N 1
ATOM 1017 C CA . LYS A 1 126 ? -19.544 7.767 16.280 1.00 61.00 126 LYS A CA 1
ATOM 1018 C C . LYS A 1 126 ? -19.816 6.478 15.506 1.00 61.00 126 LYS A C 1
ATOM 1020 O O . LYS A 1 126 ? -19.911 5.385 16.057 1.00 61.00 126 LYS A O 1
ATOM 1025 N N . LEU A 1 127 ? -20.010 6.645 14.201 1.00 62.00 127 LEU A N 1
ATOM 1026 C CA . LEU A 1 127 ? -20.192 5.577 13.233 1.00 62.00 127 LEU A CA 1
ATOM 1027 C C . LEU A 1 127 ? -18.831 4.933 12.975 1.00 62.00 127 LEU A C 1
ATOM 1029 O O . LEU A 1 127 ? -18.157 5.239 11.995 1.00 62.00 127 LEU A O 1
ATOM 1033 N N . ASN A 1 128 ? -18.429 4.012 13.850 1.00 69.25 128 ASN A N 1
ATOM 1034 C CA . ASN A 1 128 ? -17.338 3.074 13.568 1.00 69.25 128 ASN A CA 1
ATOM 1035 C C . ASN A 1 128 ? -17.807 2.010 12.556 1.00 69.25 128 ASN A C 1
ATOM 1037 O O . ASN A 1 128 ? -17.652 0.811 12.773 1.00 69.25 128 ASN A O 1
ATOM 1041 N N . THR A 1 129 ? -18.446 2.442 11.468 1.00 82.69 129 THR A N 1
ATOM 1042 C CA . THR A 1 129 ? -18.962 1.577 10.412 1.00 82.69 129 THR A CA 1
ATOM 1043 C C . THR A 1 129 ? -18.140 1.823 9.163 1.00 82.69 129 THR A C 1
ATOM 1045 O O . THR A 1 129 ? -18.183 2.902 8.573 1.00 82.69 129 THR A O 1
ATOM 1048 N N . PHE A 1 130 ? -17.378 0.812 8.756 1.00 89.38 130 PHE A N 1
ATOM 1049 C CA . PHE A 1 130 ? -16.698 0.833 7.472 1.00 89.38 130 PHE A CA 1
ATOM 1050 C C . PHE A 1 130 ? -17.693 0.487 6.361 1.00 89.38 130 PHE A C 1
ATOM 1052 O O . PHE A 1 130 ? -18.393 -0.521 6.437 1.00 89.38 130 PHE A O 1
ATOM 1059 N N . ILE A 1 131 ? -17.740 1.323 5.323 1.00 92.38 131 ILE A N 1
ATOM 1060 C CA . ILE A 1 131 ? -18.553 1.094 4.129 1.00 92.38 131 ILE A CA 1
ATOM 1061 C C . ILE A 1 131 ? -17.599 0.961 2.943 1.00 92.38 131 ILE A C 1
ATOM 1063 O O . ILE A 1 131 ? -16.869 1.903 2.627 1.00 92.38 131 ILE A O 1
ATOM 1067 N N . ASN A 1 132 ? -17.633 -0.191 2.271 1.00 94.19 132 ASN A N 1
ATOM 1068 C CA . ASN A 1 132 ? -16.887 -0.436 1.035 1.00 94.19 132 ASN A CA 1
ATOM 1069 C C . ASN A 1 132 ? -17.596 0.203 -0.177 1.00 94.19 132 ASN A C 1
ATOM 1071 O O . ASN A 1 132 ? -18.066 -0.483 -1.080 1.00 94.19 132 ASN A O 1
ATOM 1075 N N . ASP A 1 133 ? -17.742 1.526 -0.144 1.00 94.06 133 ASP A N 1
ATOM 1076 C CA . ASP A 1 133 ? -18.365 2.343 -1.187 1.00 94.06 133 ASP A CA 1
ATOM 1077 C C . ASP A 1 133 ? -17.667 3.707 -1.208 1.00 94.06 133 ASP A C 1
ATOM 1079 O O . ASP A 1 133 ? -17.597 4.398 -0.188 1.00 94.06 133 ASP A O 1
ATOM 1083 N N . SER A 1 134 ? -17.144 4.104 -2.367 1.00 92.94 134 SER A N 1
ATOM 1084 C CA . SER A 1 134 ? -16.363 5.333 -2.510 1.00 92.94 134 SER A CA 1
ATOM 1085 C C . SER A 1 134 ? -17.183 6.615 -2.390 1.00 92.94 134 SER A C 1
ATOM 1087 O O . SER A 1 134 ? -16.585 7.654 -2.134 1.00 92.94 134 SER A O 1
ATOM 1089 N N . LEU A 1 135 ? -18.508 6.566 -2.552 1.00 92.31 135 LEU A N 1
ATOM 1090 C CA . LEU A 1 135 ? -19.397 7.731 -2.486 1.00 92.31 135 LEU A CA 1
ATOM 1091 C C . LEU A 1 135 ? -20.187 7.779 -1.178 1.00 92.31 135 LEU A C 1
ATOM 1093 O O . LEU A 1 135 ? -20.480 8.853 -0.655 1.00 92.31 135 LEU A O 1
ATOM 1097 N N . ARG A 1 136 ? -20.542 6.611 -0.634 1.00 90.75 136 ARG A N 1
ATOM 1098 C CA . ARG A 1 136 ? -21.353 6.515 0.592 1.00 90.75 136 ARG A CA 1
ATOM 1099 C C . ARG A 1 136 ? -20.535 6.377 1.865 1.00 90.75 136 ARG A C 1
ATOM 1101 O O . ARG A 1 136 ? -21.105 6.508 2.948 1.00 90.75 136 ARG A O 1
ATOM 1108 N N . SER A 1 137 ? -19.233 6.125 1.751 1.00 92.50 137 SER A N 1
ATOM 1109 C CA . SER A 1 137 ? -18.333 6.123 2.899 1.00 92.50 137 SER A CA 1
ATOM 1110 C C . SER A 1 137 ? -18.385 7.458 3.641 1.00 92.50 137 SER A C 1
ATOM 1112 O O . SER A 1 137 ? -18.423 8.532 3.037 1.00 92.50 137 SER A O 1
ATOM 1114 N N . GLU A 1 138 ? -18.326 7.387 4.970 1.00 89.06 138 GLU A N 1
ATOM 1115 C CA . GLU A 1 138 ? -18.216 8.561 5.839 1.00 89.06 138 GLU A CA 1
ATOM 1116 C C . GLU A 1 138 ? -16.988 9.413 5.496 1.00 89.06 138 GLU A C 1
ATOM 1118 O O . GLU A 1 138 ? -17.021 10.633 5.653 1.00 89.06 138 GLU A O 1
ATOM 1123 N N . PHE A 1 139 ? -15.924 8.798 4.961 1.00 92.31 139 PHE A N 1
ATOM 1124 C CA . PHE A 1 139 ? -14.778 9.535 4.433 1.00 92.31 139 PHE A CA 1
ATOM 1125 C C . PHE A 1 139 ? -15.189 10.466 3.287 1.00 92.31 139 PHE A C 1
ATOM 1127 O O . PHE A 1 139 ? -14.859 11.649 3.305 1.00 92.31 139 PHE A O 1
ATOM 1134 N N . HIS A 1 140 ? -15.936 9.948 2.310 1.00 93.62 140 HIS A N 1
ATOM 1135 C CA . HIS A 1 140 ? -16.338 10.719 1.140 1.00 93.62 140 HIS A CA 1
ATOM 1136 C C . HIS A 1 140 ? -17.359 11.800 1.483 1.00 93.62 140 HIS A C 1
ATOM 1138 O O . HIS A 1 140 ? -17.225 12.926 1.016 1.00 93.62 140 HIS A O 1
ATOM 1144 N N . LYS A 1 141 ? -18.331 11.499 2.352 1.00 91.75 141 LYS A N 1
ATOM 1145 C CA . LYS A 1 141 ? -19.298 12.500 2.826 1.00 91.75 141 LYS A CA 1
ATOM 1146 C C . LYS A 1 141 ? -18.598 13.679 3.501 1.00 91.75 141 LYS A C 1
ATOM 1148 O O . LYS A 1 141 ? -18.841 14.818 3.120 1.00 91.75 141 LYS A O 1
ATOM 1153 N N . LYS A 1 142 ? -17.670 13.403 4.427 1.00 92.19 142 LYS A N 1
ATOM 1154 C CA . LYS A 1 142 ? -16.868 14.439 5.101 1.00 92.19 142 LYS A CA 1
ATOM 1155 C C . LYS A 1 142 ? -15.954 15.186 4.136 1.00 92.19 142 LYS A C 1
ATOM 1157 O O . LYS A 1 142 ? -15.743 16.383 4.293 1.00 92.19 142 LYS A O 1
ATOM 1162 N N . PHE A 1 143 ? -15.391 14.492 3.147 1.00 95.25 143 PHE A N 1
ATOM 1163 C CA . PHE A 1 143 ? -14.600 15.129 2.099 1.00 95.25 143 PHE A CA 1
ATOM 1164 C C . PHE A 1 143 ? -15.455 16.118 1.296 1.00 95.25 143 PHE A C 1
ATOM 1166 O O . PHE A 1 143 ? -15.059 17.269 1.139 1.00 95.25 143 PHE A O 1
ATOM 1173 N N . MET A 1 144 ? -16.642 15.706 0.850 1.00 95.94 144 MET A N 1
ATOM 1174 C CA . MET A 1 144 ? -17.539 16.572 0.087 1.00 95.94 144 MET A CA 1
ATOM 1175 C C . MET A 1 144 ? -18.047 17.744 0.922 1.00 95.94 144 MET A C 1
ATOM 1177 O O . MET A 1 144 ? -17.937 18.869 0.467 1.00 95.94 144 MET A O 1
ATOM 1181 N N . GLU A 1 145 ? -18.476 17.521 2.164 1.00 94.69 145 GLU A N 1
ATOM 1182 C CA . GLU A 1 145 ? -18.870 18.595 3.090 1.00 94.69 145 GLU A CA 1
ATOM 1183 C C . GLU A 1 145 ? -17.746 19.621 3.326 1.00 94.69 145 GLU A C 1
ATOM 1185 O O . GLU A 1 145 ? -17.995 20.815 3.473 1.00 94.69 145 GLU A O 1
ATOM 1190 N N . LYS A 1 146 ? -16.486 19.167 3.353 1.00 95.81 146 LYS A N 1
ATOM 1191 C CA . LYS A 1 146 ? -15.330 20.036 3.593 1.00 95.81 146 LYS A CA 1
ATOM 1192 C C . LYS A 1 146 ? -14.910 20.84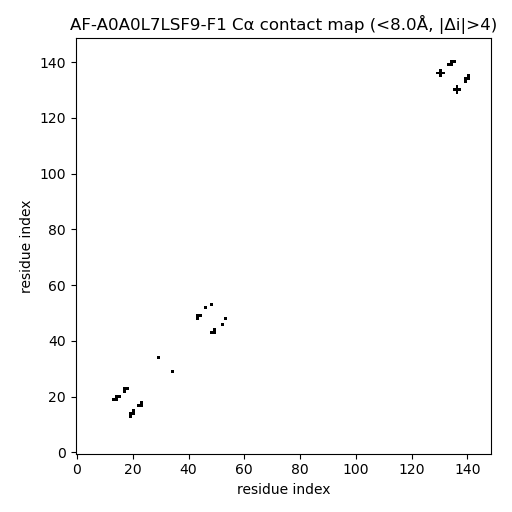1 2.363 1.00 95.81 146 LYS A C 1
ATOM 1194 O O . LYS A 1 146 ? -14.485 21.986 2.511 1.00 95.81 146 LYS A O 1
ATOM 1199 N N . TYR A 1 147 ? -14.927 20.228 1.181 1.00 96.75 147 TYR A N 1
ATOM 1200 C CA . TYR A 1 147 ? -14.340 20.805 -0.036 1.00 96.75 147 TYR A CA 1
ATOM 1201 C C . TYR A 1 147 ? -15.374 21.323 -1.039 1.00 96.75 147 TYR A C 1
ATOM 1203 O O . TYR A 1 147 ? -15.004 22.055 -1.956 1.00 96.75 147 TYR A O 1
ATOM 1211 N N . VAL A 1 148 ? -16.650 20.982 -0.864 1.00 91.38 148 VAL A N 1
ATOM 1212 C CA . VAL A 1 148 ? -17.768 21.456 -1.681 1.00 91.38 148 VAL A CA 1
ATOM 1213 C C . VAL A 1 148 ? -18.747 22.170 -0.755 1.00 91.38 148 VAL A C 1
ATOM 1215 O O . VAL A 1 148 ? -19.260 21.578 0.190 1.00 91.38 148 VAL A O 1
ATOM 1218 N N . LYS A 1 149 ? -18.950 23.465 -1.004 1.00 74.69 149 LYS A N 1
ATOM 1219 C CA . LYS A 1 149 ? -19.763 24.357 -0.173 1.00 74.69 149 LYS A CA 1
ATOM 1220 C C . LYS A 1 149 ? -21.117 24.625 -0.811 1.00 74.69 149 LYS A C 1
ATOM 1222 O O . LYS A 1 149 ? -21.140 24.772 -2.053 1.00 74.69 149 LYS A O 1
#

Radius of gyration: 34.31 Å; Cα contacts (8 Å, |Δi|>4): 22; chains: 1; bounding box: 68×60×87 Å

Foldseek 3Di:
DDPPDDDDPDDDDDQPDQPRDPVPVDDPDDDPVRPDDPVDDDDDDPPSCHVVNVVPDDVVVVVVVVVVVVVVVVVVVVVVVVVCVVVPDCVVVVVPDDDDDDPPDDDDPCNPDPDPCPCVPPPPPPPPDADPDCCPGPVNVVVCVVPPD

Nearest PDB structures (foldseek):
  6qdv-assembly1_P  TM=9.017E-01  e=1.082E-10  Homo sapiens
  6id1-assembly1_P  TM=8.876E-01  e=1.631E-10  Homo sapiens
  8ro1-assembly1_P  TM=6.694E-01  e=9.647E-10  Caenorhabditis elegans
  6j6g-assembly1_S  TM=6.959E-01  e=3.930E-01  Saccharomyces cerevisiae S288C
  5mq0-assembly1_P  TM=3.204E-01  e=4.506E-01  Saccharomyces cerevisiae

Organism: Operophtera brumata (NCBI:txid104452)

Mean predicted aligned erro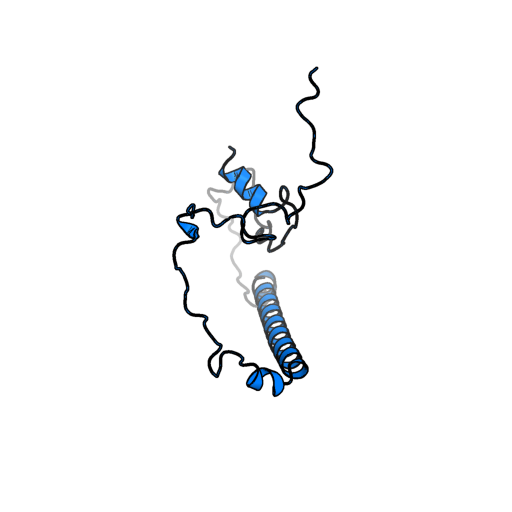r: 13.75 Å

Solvent-accessible surface area (backbone atoms only — not comparable to full-atom values): 10332 Å² total; per-residue (Å²): 137,80,80,80,82,68,87,84,88,74,80,88,77,86,66,82,56,87,66,54,71,61,64,51,86,74,63,93,75,77,56,88,82,72,50,97,65,82,90,66,86,85,77,69,49,91,89,66,68,28,75,70,60,54,72,76,53,62,63,70,60,57,49,52,54,50,50,49,55,52,50,52,52,50,50,51,53,52,48,52,50,50,50,54,58,61,70,68,44,70,82,79,61,60,90,76,66,94,72,92,70,85,91,72,86,71,90,50,97,68,69,85,55,95,76,74,73,89,65,74,80,64,74,82,85,79,69,90,66,88,55,101,41,84,71,77,16,69,68,37,47,53,48,43,64,72,76,50,131

InterPro domains:
  IPR006973 Pre-mRNA-splicing factor Cwf15/Cwc15 [PF04889] (65-149)
  IPR006973 Pre-mRNA-splicing factor Cwf15/Cwc15 [PTHR12718] (66-149)

Secondary structure (DSSP, 8-state):
--S-----SSPPPSSSSTTSSS--TT-----GGGS----SPPPPPTTS--HHHHHH--HHHHHHHHHHHHHHHHHHHHHHHHHHHHHT-GGGGGGG---------PPPTTTT-S---TTTTPPP---------TTTSHHHHHHHHHH--

pLDDT: mean 82.3, std 14.22, range [44.06, 96.94]